Protein AF-A0A0J1F8Z7-F1 (afdb_monomer_lite)

Foldseek 3Di:
DDPPWPWPPWDDLVVQQKTWIWTCPDPFKIKIFMARVVQPCPVVDPVPRPQTQDIDIGTPVCVVVVVVLVSVLRPPDDAADLVFDKAWDDWDCVDVFKTWTWIDGVPWIKIWIQGQEVRDIWIWTADPPDDPVSRTGGDGPVRRVSVVVVLCPPPVSVVVVVVRHHDDDPPPPPPPDDDDDDD

Sequence (183 aa):
MGMTSVVADPMPLPAEGLVLVAYEEHPEAFQVKVYEEEDFGVGGDPGGNQQEIARYLVCREHLPQALSELREMYTGWAKVERTQPLKIIGIHNEDPFTLFIQFSLGERYFIYERGRGSRSETVREELFGRKHHLRLRFLNKEDEKYLIAALRFLPKAKKAIGFYPYAPAARSSGCQRPGTCGR

Radius of gyration: 21.15 Å; chains: 1; bounding box: 62×32×68 Å

Secondary structure (DSSP, 8-state):
------EEEEEEETTTTEEEEEEEEETTEEEEEEEETTTTTTTSSTTT-S--SEEEEEEGGGHHHHHHHHHHHHTT-----TTSPEEEEEEE--SSSEEEEEEEETTEEEEEEEETTT--EEEEEE-TTS-GGGSEEEPPHHHHHHHHHHHHHSHHHHHHHHHSPPPPP--------------

Structure (mmCIF, N/CA/C/O backbone):
data_AF-A0A0J1F8Z7-F1
#
_entry.id   AF-A0A0J1F8Z7-F1
#
loop_
_atom_site.group_PDB
_atom_site.id
_atom_site.type_symbol
_atom_site.label_atom_id
_atom_site.label_alt_id
_atom_site.label_comp_id
_atom_site.label_asym_id
_atom_site.label_entity_id
_atom_site.label_seq_id
_atom_site.pdbx_PDB_ins_code
_atom_site.Cartn_x
_atom_site.Cartn_y
_atom_site.Cartn_z
_atom_site.occupancy
_atom_site.B_iso_or_equiv
_atom_site.auth_seq_id
_atom_site.auth_comp_id
_atom_site.auth_asym_id
_atom_site.auth_atom_id
_atom_site.pdbx_PDB_model_num
ATOM 1 N N . MET A 1 1 ? 31.363 10.569 -16.341 1.00 37.31 1 MET A N 1
ATOM 2 C CA . MET A 1 1 ? 30.706 9.304 -16.726 1.00 37.31 1 MET A CA 1
ATOM 3 C C . MET A 1 1 ? 29.221 9.592 -16.785 1.00 37.31 1 MET A C 1
ATOM 5 O O . MET A 1 1 ? 28.605 9.736 -15.740 1.00 37.31 1 MET A O 1
ATOM 9 N N . GLY A 1 2 ? 28.700 9.855 -17.983 1.00 39.00 2 GLY A N 1
ATOM 10 C CA . GLY A 1 2 ? 27.282 10.143 -18.171 1.00 39.00 2 GLY A CA 1
ATOM 11 C C . GLY A 1 2 ? 26.503 8.838 -18.122 1.00 39.00 2 GLY A C 1
ATOM 12 O O . GLY A 1 2 ? 26.753 7.959 -18.941 1.00 39.00 2 GLY A O 1
ATOM 13 N N . MET A 1 3 ? 25.600 8.702 -17.153 1.00 39.66 3 MET A N 1
ATOM 14 C CA . MET A 1 3 ? 24.543 7.698 -17.215 1.00 39.66 3 MET A CA 1
ATOM 15 C C . MET A 1 3 ? 23.606 8.124 -18.346 1.00 39.66 3 MET A C 1
ATOM 17 O O . MET A 1 3 ? 22.755 8.991 -18.167 1.00 39.66 3 MET A O 1
ATOM 21 N N . THR A 1 4 ? 23.800 7.573 -19.541 1.00 42.16 4 THR A N 1
ATOM 22 C CA . THR A 1 4 ? 22.768 7.562 -20.579 1.00 42.16 4 THR A CA 1
ATOM 23 C C . THR A 1 4 ? 21.622 6.701 -20.064 1.00 42.16 4 THR A C 1
ATOM 25 O O . THR A 1 4 ? 21.599 5.494 -20.277 1.00 42.16 4 T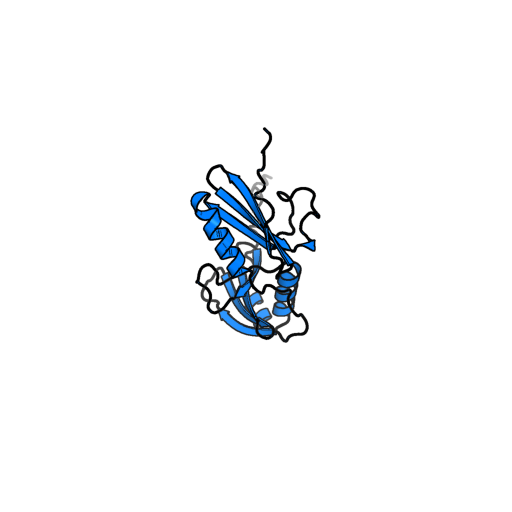HR A O 1
ATOM 28 N N . SER A 1 5 ? 20.721 7.327 -19.307 1.00 45.03 5 SER A N 1
ATOM 29 C CA . SER A 1 5 ? 19.453 6.740 -18.892 1.00 45.03 5 SER A CA 1
ATOM 30 C C . SER A 1 5 ? 18.599 6.585 -20.143 1.00 45.03 5 SER A C 1
ATOM 32 O O . SER A 1 5 ? 18.084 7.567 -20.679 1.00 45.03 5 SER A O 1
ATOM 34 N N . VAL A 1 6 ? 18.490 5.360 -20.653 1.00 47.44 6 VAL A N 1
ATOM 35 C CA . VAL A 1 6 ? 17.372 5.028 -21.529 1.00 47.44 6 VAL A CA 1
ATOM 36 C C . VAL A 1 6 ? 16.170 4.902 -20.604 1.00 47.44 6 VAL A C 1
ATOM 38 O O . VAL A 1 6 ? 15.988 3.897 -19.919 1.00 47.44 6 VAL A O 1
ATOM 41 N N . VAL A 1 7 ? 15.388 5.975 -20.538 1.00 52.84 7 VAL A N 1
ATOM 42 C CA . VAL A 1 7 ? 14.023 5.922 -20.029 1.00 52.84 7 VAL A CA 1
ATOM 43 C C . VAL A 1 7 ? 13.284 5.000 -20.992 1.00 52.84 7 VAL A C 1
ATOM 45 O O . VAL A 1 7 ? 13.162 5.328 -22.171 1.00 52.84 7 VAL A O 1
ATOM 48 N N . ALA A 1 8 ? 12.844 3.824 -20.540 1.00 57.53 8 ALA A N 1
ATOM 49 C CA . ALA A 1 8 ? 11.773 3.165 -21.275 1.00 57.53 8 ALA A CA 1
ATOM 50 C C . ALA A 1 8 ? 10.591 4.135 -21.227 1.00 57.53 8 ALA A C 1
ATOM 52 O O . ALA A 1 8 ? 10.260 4.598 -20.130 1.00 57.53 8 ALA A O 1
ATOM 53 N N . ASP A 1 9 ? 10.043 4.493 -22.394 1.00 63.44 9 ASP A N 1
ATOM 54 C CA . ASP A 1 9 ? 9.019 5.531 -22.516 1.00 63.44 9 ASP A CA 1
ATOM 55 C C . ASP A 1 9 ? 7.984 5.395 -21.390 1.00 63.44 9 ASP A C 1
ATOM 57 O O . ASP A 1 9 ? 7.487 4.280 -21.169 1.00 63.44 9 ASP A O 1
ATOM 61 N N . PRO A 1 10 ? 7.685 6.484 -20.648 1.00 67.75 10 PRO A N 1
ATOM 62 C CA . PRO A 1 10 ? 6.688 6.452 -19.591 1.00 67.75 10 PRO A CA 1
ATOM 63 C C . PRO A 1 10 ? 5.421 5.792 -20.117 1.00 67.75 10 PRO A C 1
ATOM 65 O O . PRO A 1 10 ? 4.862 6.217 -21.128 1.00 67.75 10 PRO A O 1
ATOM 68 N N . MET A 1 11 ? 4.997 4.722 -19.454 1.00 74.06 11 MET A N 1
ATOM 69 C CA . MET A 1 11 ? 3.817 3.974 -19.841 1.00 74.06 11 MET A CA 1
ATOM 70 C C . MET A 1 11 ? 2.648 4.505 -19.012 1.00 74.06 11 MET A C 1
ATOM 72 O O . MET A 1 11 ? 2.547 4.166 -17.826 1.00 74.06 11 MET A O 1
ATOM 76 N N . PRO A 1 12 ? 1.776 5.353 -19.587 1.00 74.06 12 PRO A N 1
ATOM 77 C CA . PRO A 1 12 ? 0.589 5.793 -18.880 1.00 74.06 12 PRO A CA 1
ATOM 78 C C . PRO A 1 12 ? -0.318 4.592 -18.596 1.00 74.06 12 PRO A C 1
ATOM 80 O O . PRO A 1 12 ? -0.458 3.678 -19.416 1.00 74.06 12 PRO A O 1
ATOM 83 N N . LEU A 1 13 ? -0.970 4.629 -17.439 1.00 75.06 13 LEU A N 1
ATOM 84 C CA . LEU A 1 13 ? -2.106 3.790 -17.073 1.00 75.06 13 LEU A CA 1
ATOM 85 C C . LEU A 1 13 ? -3.358 4.688 -17.124 1.00 75.06 13 LEU A C 1
ATOM 87 O O . LEU A 1 13 ? -3.793 5.214 -16.098 1.00 75.06 13 LEU A O 1
ATOM 91 N N . PRO A 1 14 ? -3.882 4.968 -18.337 1.00 55.72 14 PRO A N 1
ATOM 92 C CA . PRO A 1 14 ? -4.807 6.077 -18.585 1.00 55.72 14 PRO A CA 1
ATOM 93 C C . PRO A 1 14 ? -6.192 5.925 -17.940 1.00 55.72 14 PRO A C 1
ATOM 95 O O . PRO A 1 14 ? -6.984 6.859 -18.012 1.00 55.72 14 PRO A O 1
ATOM 98 N N . ALA A 1 15 ? -6.514 4.787 -17.317 1.00 60.06 15 ALA A N 1
ATOM 99 C CA . ALA A 1 15 ? -7.757 4.624 -16.562 1.00 60.06 15 ALA A CA 1
ATOM 100 C C . ALA A 1 15 ? -7.566 4.845 -15.049 1.00 60.06 15 ALA A C 1
ATOM 102 O O . ALA A 1 15 ? -8.544 4.893 -14.306 1.00 60.06 15 ALA A O 1
ATOM 103 N N . GLU A 1 16 ? -6.322 4.994 -14.596 1.00 75.50 16 GLU A N 1
ATOM 104 C CA . GLU A 1 16 ? -5.951 4.981 -13.184 1.00 75.50 16 GLU A CA 1
ATOM 105 C C . GLU A 1 16 ? -5.287 6.287 -12.724 1.00 75.50 16 GLU A C 1
ATOM 107 O O . GLU A 1 16 ? -5.055 6.453 -11.530 1.00 75.50 16 GLU A O 1
ATOM 112 N N . GLY A 1 17 ? -4.977 7.211 -13.644 1.00 83.25 17 GLY A N 1
ATOM 113 C CA . GLY A 1 17 ? -4.231 8.435 -13.323 1.00 83.25 17 GLY A CA 1
ATOM 114 C C . GLY A 1 17 ? -2.823 8.134 -12.806 1.00 83.25 17 GLY A C 1
ATOM 115 O O . GLY A 1 17 ? -2.296 8.862 -11.966 1.00 83.25 17 GLY A O 1
ATOM 116 N N . LEU A 1 18 ? -2.237 7.022 -13.264 1.00 89.31 18 LEU A N 1
ATOM 117 C CA . LEU A 1 18 ? -0.923 6.545 -12.848 1.00 89.31 18 LEU A CA 1
ATOM 118 C C . LEU A 1 18 ? 0.035 6.458 -14.035 1.00 89.31 18 LEU A C 1
ATOM 120 O O . LEU A 1 18 ? -0.365 6.209 -15.173 1.00 89.31 18 LEU A O 1
ATOM 124 N N . VAL A 1 19 ? 1.327 6.585 -13.748 1.00 89.00 19 VAL A N 1
ATOM 125 C CA . VAL A 1 19 ? 2.408 6.434 -14.725 1.00 89.00 19 VAL A CA 1
ATOM 126 C C . VAL A 1 19 ? 3.411 5.407 -14.213 1.00 89.00 19 VAL A C 1
ATOM 128 O O . VAL A 1 19 ? 3.919 5.514 -13.094 1.00 89.00 19 VAL A O 1
ATOM 131 N N . LEU A 1 20 ? 3.707 4.410 -15.048 1.00 89.00 20 LEU A N 1
ATOM 132 C CA . LEU A 1 20 ? 4.789 3.454 -14.826 1.00 89.00 20 LEU A CA 1
ATOM 133 C C . LEU A 1 20 ? 6.009 3.877 -15.632 1.00 89.00 20 LEU A C 1
ATOM 135 O O . LEU A 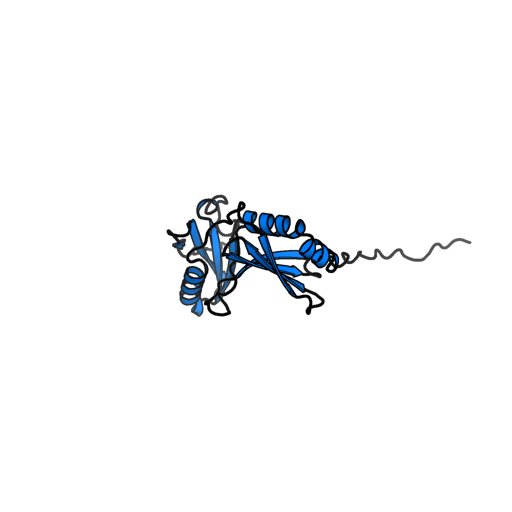1 20 ? 5.910 4.120 -16.833 1.00 89.00 20 LEU A O 1
ATOM 139 N N . VAL A 1 21 ? 7.174 3.911 -14.992 1.00 87.06 21 VAL A N 1
ATOM 140 C CA . VAL A 1 21 ? 8.428 4.213 -15.688 1.00 87.06 21 VAL A CA 1
ATOM 141 C C . VAL A 1 21 ? 9.501 3.226 -15.277 1.00 87.06 21 VAL A C 1
ATOM 143 O O . VAL A 1 21 ? 9.719 3.007 -14.085 1.00 87.06 21 VAL A O 1
ATOM 146 N N . ALA A 1 22 ? 10.167 2.635 -16.266 1.00 87.69 22 ALA A N 1
ATOM 147 C CA . ALA A 1 22 ? 11.296 1.743 -16.054 1.00 87.69 22 ALA A CA 1
ATOM 148 C C . ALA A 1 22 ? 12.606 2.448 -16.426 1.00 87.69 22 ALA A C 1
ATOM 150 O O . ALA A 1 22 ? 12.742 3.003 -17.517 1.00 87.69 22 ALA A O 1
ATOM 151 N N . TYR A 1 23 ? 13.573 2.388 -15.516 1.00 84.62 23 TYR A N 1
ATOM 152 C CA . TYR A 1 23 ? 14.920 2.925 -15.678 1.00 84.62 23 TYR A CA 1
ATOM 153 C C . TYR A 1 23 ? 15.915 1.783 -15.636 1.00 84.62 23 TYR A C 1
ATOM 155 O O . TYR A 1 23 ? 15.796 0.891 -14.796 1.00 84.62 23 TYR A O 1
ATOM 163 N N . GLU A 1 24 ? 16.919 1.821 -16.498 1.00 83.94 24 GLU A N 1
ATOM 164 C CA . GLU A 1 24 ? 18.055 0.916 -16.372 1.00 83.94 24 GLU A CA 1
ATOM 165 C C . GLU A 1 24 ? 18.904 1.355 -15.168 1.00 83.94 24 GLU A C 1
ATOM 167 O O . GLU A 1 24 ? 19.501 2.431 -15.175 1.00 83.94 24 GLU A O 1
ATOM 172 N N . GLU A 1 25 ? 18.912 0.550 -14.101 1.00 77.19 25 GLU A N 1
ATOM 173 C CA . GLU A 1 25 ? 19.713 0.821 -12.899 1.00 77.19 25 GLU A CA 1
ATOM 174 C C . GLU A 1 25 ? 21.110 0.210 -13.064 1.00 77.19 25 GLU A C 1
ATOM 176 O O . GLU A 1 25 ? 22.129 0.873 -12.851 1.00 77.19 25 GLU A O 1
ATOM 181 N N . HIS A 1 26 ? 21.155 -1.039 -13.536 1.00 81.62 26 HIS A N 1
ATOM 182 C CA . HIS A 1 26 ? 22.363 -1.809 -13.823 1.00 81.62 26 HIS A CA 1
ATOM 183 C C . HIS A 1 26 ? 22.156 -2.681 -15.076 1.00 81.62 26 HIS A C 1
ATOM 185 O O . HIS A 1 26 ? 21.011 -2.921 -15.458 1.00 81.62 26 HIS A O 1
ATOM 191 N N . PRO A 1 27 ? 23.223 -3.223 -15.701 1.00 83.69 27 PRO A N 1
ATOM 192 C CA . PRO A 1 27 ? 23.108 -3.997 -16.946 1.00 83.69 27 PRO A CA 1
ATOM 193 C C . PRO A 1 27 ? 22.116 -5.171 -16.899 1.00 83.69 27 PRO A C 1
ATOM 195 O O . PRO A 1 27 ? 21.570 -5.570 -17.930 1.00 83.69 27 PRO A O 1
ATOM 198 N N . GLU A 1 28 ? 21.870 -5.714 -15.707 1.00 88.19 28 GLU A N 1
ATOM 199 C CA . GLU A 1 28 ? 21.014 -6.881 -15.478 1.00 88.19 28 GLU A CA 1
ATOM 200 C C . GLU A 1 28 ? 19.654 -6.533 -14.854 1.00 88.19 28 GLU A C 1
ATOM 202 O O . GLU A 1 28 ? 18.800 -7.413 -14.729 1.00 88.19 28 GLU A O 1
ATOM 207 N N . ALA A 1 29 ? 19.418 -5.272 -14.473 1.00 88.75 29 ALA A N 1
ATOM 208 C CA . ALA A 1 29 ? 18.241 -4.897 -13.696 1.00 88.75 29 ALA A CA 1
ATOM 209 C C . ALA A 1 29 ? 17.678 -3.516 -14.050 1.00 88.75 29 ALA A C 1
ATOM 211 O O . ALA A 1 29 ? 18.393 -2.525 -14.211 1.00 88.75 29 ALA A O 1
ATOM 212 N N . PHE A 1 30 ? 16.352 -3.466 -14.089 1.00 89.88 30 PHE A N 1
ATOM 213 C CA . PHE A 1 30 ? 15.561 -2.258 -14.216 1.00 89.88 30 PHE A CA 1
ATOM 214 C C . PHE A 1 30 ? 14.943 -1.887 -12.878 1.00 89.88 30 PHE A C 1
ATOM 216 O O . PHE A 1 30 ? 14.422 -2.733 -12.150 1.00 89.88 30 PHE A O 1
ATOM 223 N N . GLN A 1 31 ? 14.921 -0.593 -12.605 1.00 90.88 31 GLN A N 1
ATOM 224 C CA . GLN A 1 31 ? 14.097 -0.013 -11.568 1.00 90.88 31 GLN A CA 1
ATOM 225 C C . GLN A 1 31 ? 12.777 0.432 -12.188 1.00 90.88 31 GLN A C 1
ATOM 227 O O . GLN A 1 31 ? 12.761 1.321 -13.035 1.00 90.88 31 GLN A O 1
ATOM 232 N N . VAL A 1 32 ? 11.665 -0.159 -11.765 1.00 90.50 32 VAL A N 1
ATOM 233 C CA . VAL A 1 32 ? 10.323 0.264 -12.177 1.00 90.50 32 VAL A CA 1
ATOM 234 C C . VAL A 1 32 ? 9.707 1.096 -11.062 1.00 90.50 32 VAL A C 1
ATOM 236 O O . VAL A 1 32 ? 9.624 0.648 -9.919 1.00 90.50 32 VAL A O 1
ATOM 239 N N . LYS A 1 33 ? 9.278 2.313 -11.381 1.00 90.56 33 LYS A N 1
ATOM 240 C CA . LYS A 1 33 ? 8.637 3.232 -10.439 1.00 90.56 33 LYS A CA 1
ATOM 241 C C . LYS A 1 33 ? 7.209 3.531 -10.872 1.00 90.56 33 LYS A C 1
ATOM 243 O O . LYS A 1 33 ? 6.915 3.569 -12.067 1.00 90.56 33 LYS A O 1
ATOM 248 N N . VAL A 1 34 ? 6.348 3.753 -9.887 1.00 91.31 34 VAL A N 1
ATOM 249 C CA . VAL A 1 34 ? 4.931 4.085 -10.072 1.00 91.31 34 VAL A CA 1
ATOM 250 C C . VAL A 1 34 ? 4.685 5.484 -9.532 1.00 91.31 34 VAL A C 1
ATOM 252 O O . VAL A 1 34 ? 5.085 5.775 -8.404 1.00 91.31 34 VAL A O 1
ATOM 255 N N . TYR A 1 35 ? 4.018 6.324 -10.310 1.00 89.94 35 TYR A N 1
ATOM 256 C CA . TYR A 1 35 ? 3.683 7.703 -9.959 1.00 89.94 35 TYR A CA 1
ATOM 257 C C . TYR A 1 35 ? 2.200 7.963 -10.168 1.00 89.94 35 TYR A C 1
ATOM 259 O O . TYR A 1 35 ? 1.586 7.323 -11.020 1.00 89.94 35 TYR A O 1
ATOM 267 N N . GLU A 1 36 ? 1.655 8.935 -9.442 1.00 89.69 36 GLU A N 1
ATOM 268 C CA . GLU A 1 36 ? 0.456 9.634 -9.904 1.00 89.69 36 GLU A CA 1
ATOM 269 C C . GLU A 1 36 ? 0.833 10.502 -11.110 1.00 89.69 36 GLU A C 1
ATOM 271 O O . GLU A 1 36 ? 1.933 11.053 -11.168 1.00 89.69 36 GLU A O 1
ATOM 276 N N . GLU A 1 37 ? -0.059 10.608 -12.089 1.00 86.25 37 GLU A N 1
ATOM 277 C CA . GLU A 1 37 ? 0.180 11.384 -13.310 1.00 86.25 37 GLU A CA 1
ATOM 278 C C . GLU A 1 37 ? 0.452 12.864 -13.005 1.00 86.25 37 GLU A C 1
ATOM 280 O O . GLU A 1 37 ? 1.318 13.470 -13.627 1.00 86.25 37 GLU A O 1
ATOM 285 N N . GLU A 1 38 ? -0.220 13.424 -11.996 1.00 84.94 38 GLU A N 1
ATOM 286 C CA . GLU A 1 38 ? -0.026 14.811 -11.552 1.00 84.94 38 GLU A CA 1
ATOM 287 C C . GLU A 1 38 ? 1.339 15.067 -10.895 1.00 84.94 38 GLU A C 1
ATOM 289 O O . GLU A 1 38 ? 1.885 16.165 -11.007 1.00 84.94 38 GLU A O 1
ATOM 294 N N . ASP A 1 39 ? 1.917 14.045 -10.263 1.00 81.00 39 ASP A N 1
ATOM 295 C CA . ASP A 1 39 ? 3.238 14.106 -9.632 1.00 81.00 39 ASP A CA 1
ATOM 296 C C . ASP A 1 39 ? 4.357 13.731 -10.621 1.00 81.00 39 ASP A C 1
ATOM 298 O O . ASP A 1 39 ? 5.554 13.912 -10.351 1.00 81.00 39 ASP A O 1
ATOM 302 N N . PHE A 1 40 ? 3.994 13.204 -11.793 1.00 75.75 40 PHE A N 1
ATOM 303 C CA . PHE A 1 40 ? 4.942 12.847 -12.833 1.00 75.75 40 PHE A CA 1
ATOM 304 C C . PHE A 1 40 ? 5.489 14.111 -13.521 1.00 75.75 40 PHE A C 1
ATOM 306 O O . PHE A 1 40 ? 4.768 14.873 -14.154 1.00 75.75 40 PHE A O 1
ATOM 313 N N . GLY A 1 41 ? 6.802 14.342 -13.411 1.00 65.38 41 GLY A N 1
ATOM 314 C CA . GLY A 1 41 ? 7.487 15.473 -14.059 1.00 65.38 41 GLY A CA 1
ATOM 315 C C . GLY A 1 41 ? 7.683 16.722 -13.191 1.00 65.38 41 GLY A C 1
ATOM 316 O O . GLY A 1 41 ? 8.443 17.607 -13.582 1.00 65.38 41 GLY A O 1
ATOM 317 N N . VAL A 1 42 ? 7.125 16.769 -11.975 1.00 60.22 42 VAL A N 1
ATOM 318 C CA . VAL A 1 42 ? 7.310 17.891 -11.024 1.00 60.22 42 VAL A CA 1
ATOM 319 C C . VAL A 1 42 ? 8.773 18.017 -10.536 1.00 60.22 42 VAL A C 1
ATOM 321 O O . VAL A 1 42 ? 9.189 19.063 -10.044 1.00 60.22 42 VAL A O 1
ATOM 324 N N . GLY A 1 43 ? 9.597 16.979 -10.733 1.00 52.06 43 GLY A N 1
ATOM 325 C CA . GLY A 1 43 ? 10.994 16.908 -10.282 1.00 52.06 43 GLY A CA 1
ATOM 326 C C . GLY A 1 43 ? 12.087 17.126 -11.338 1.00 52.06 43 GLY A C 1
ATOM 327 O O . GLY A 1 43 ? 13.257 16.988 -10.990 1.00 52.06 43 GLY A O 1
ATOM 328 N N . GLY A 1 44 ? 11.758 17.425 -12.603 1.00 52.88 44 GLY A N 1
ATOM 329 C CA . GLY A 1 44 ? 12.727 17.671 -13.695 1.00 52.88 44 GLY A CA 1
ATOM 330 C C . GLY A 1 44 ? 13.549 16.453 -14.165 1.00 52.88 44 GLY A C 1
ATOM 331 O O . GLY A 1 44 ? 13.848 16.350 -15.350 1.00 52.88 44 GLY A O 1
ATOM 332 N N . ASP A 1 45 ? 13.851 15.509 -13.269 1.00 61.09 45 ASP A N 1
ATOM 333 C CA . ASP A 1 45 ? 14.444 14.200 -13.551 1.00 61.09 45 ASP A CA 1
ATOM 334 C C . ASP A 1 45 ? 13.604 13.083 -12.890 1.00 61.09 45 ASP A C 1
ATOM 336 O O . ASP A 1 45 ? 13.463 13.046 -11.659 1.00 61.09 45 ASP A O 1
ATOM 340 N N . PRO A 1 46 ? 13.051 12.140 -13.670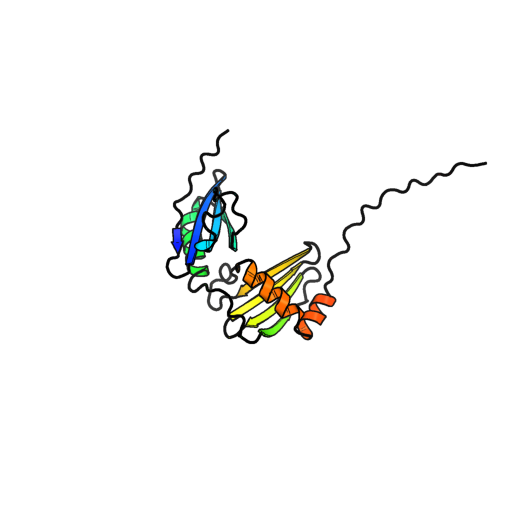 1.00 56.47 46 PRO A N 1
ATOM 341 C CA . PRO A 1 46 ? 12.312 10.999 -13.137 1.00 56.47 46 PRO A CA 1
ATOM 342 C C . PRO A 1 46 ? 13.168 10.062 -12.244 1.00 56.47 46 PRO A C 1
ATOM 344 O O . PRO A 1 46 ? 12.648 9.323 -11.396 1.00 56.47 46 PRO A O 1
ATOM 347 N N . GLY A 1 47 ? 14.501 10.126 -12.359 1.00 59.12 47 GLY A N 1
ATOM 348 C CA . GLY A 1 47 ? 15.437 9.426 -11.474 1.00 59.12 47 GLY A CA 1
ATOM 349 C C . GLY A 1 47 ? 15.391 9.911 -10.017 1.00 59.12 47 GLY A C 1
ATOM 350 O O . GLY A 1 47 ? 15.493 9.090 -9.100 1.00 59.12 47 GLY A O 1
ATOM 351 N N . GLY A 1 48 ? 15.158 11.210 -9.803 1.00 60.38 48 GLY A N 1
ATOM 352 C CA . GLY A 1 48 ? 15.194 11.875 -8.493 1.00 60.38 48 GLY A CA 1
ATOM 353 C C . GLY A 1 48 ? 13.834 12.239 -7.894 1.00 60.38 48 GLY A C 1
ATOM 354 O O . GLY A 1 48 ? 13.790 12.719 -6.760 1.00 60.38 48 GLY A O 1
ATOM 355 N N . ASN A 1 49 ? 12.731 12.020 -8.618 1.00 68.25 49 ASN A N 1
ATOM 356 C CA . ASN A 1 49 ? 11.398 12.323 -8.105 1.00 68.25 49 ASN A CA 1
ATOM 357 C C . ASN A 1 49 ? 11.069 11.423 -6.904 1.00 68.25 49 ASN A C 1
ATOM 359 O O . ASN A 1 49 ? 10.931 10.213 -7.077 1.00 68.25 49 ASN A O 1
ATOM 363 N N . GLN A 1 50 ? 10.953 12.044 -5.723 1.00 73.38 50 GLN A N 1
ATOM 364 C CA . GLN A 1 50 ? 10.632 11.403 -4.444 1.00 73.38 50 GLN A CA 1
ATOM 365 C C . GLN A 1 50 ? 9.124 11.212 -4.225 1.00 73.38 50 GLN A C 1
ATOM 367 O O . GLN A 1 50 ? 8.717 10.835 -3.126 1.00 73.38 50 GLN A O 1
ATOM 372 N N . GLN A 1 51 ? 8.274 11.548 -5.191 1.00 82.44 51 GLN A N 1
ATOM 373 C CA . GLN A 1 51 ? 6.826 11.347 -5.103 1.00 82.44 51 GLN A CA 1
ATOM 374 C C . GLN A 1 51 ? 6.381 10.001 -5.685 1.00 82.44 51 GLN A C 1
ATOM 376 O O . GLN A 1 51 ? 5.207 9.816 -5.984 1.00 82.44 51 GLN A O 1
ATOM 381 N N . GLU A 1 52 ? 7.286 9.027 -5.832 1.00 89.00 52 GLU A N 1
ATOM 382 C CA . GLU A 1 52 ? 6.865 7.693 -6.247 1.00 89.00 52 GLU A CA 1
ATOM 383 C C . GLU A 1 52 ? 5.928 7.056 -5.205 1.00 89.00 52 GLU A C 1
ATOM 385 O O . GLU A 1 52 ? 6.158 7.125 -3.991 1.00 89.00 52 GLU A O 1
ATOM 390 N N . ILE A 1 53 ? 4.879 6.405 -5.704 1.00 91.69 53 ILE A N 1
ATOM 391 C CA . ILE A 1 53 ? 3.984 5.531 -4.940 1.00 91.69 53 ILE A CA 1
ATOM 392 C C . ILE A 1 53 ? 4.730 4.251 -4.566 1.00 91.69 53 ILE A C 1
ATOM 394 O O . ILE A 1 53 ? 4.621 3.750 -3.449 1.00 91.69 53 ILE A O 1
ATOM 398 N N . ALA A 1 54 ? 5.473 3.695 -5.524 1.00 91.62 54 ALA A N 1
ATOM 399 C CA . ALA A 1 54 ? 6.192 2.446 -5.353 1.00 91.62 54 ALA A CA 1
ATOM 400 C C . ALA A 1 54 ? 7.426 2.368 -6.242 1.00 91.62 54 ALA A C 1
ATOM 402 O O . ALA A 1 54 ? 7.524 3.019 -7.285 1.00 91.62 54 ALA A O 1
ATOM 403 N N . ARG A 1 55 ? 8.350 1.508 -5.818 1.00 91.69 55 ARG A N 1
ATOM 404 C CA . ARG A 1 55 ? 9.593 1.196 -6.511 1.00 91.69 55 ARG A CA 1
ATOM 405 C C . ARG A 1 55 ? 9.820 -0.310 -6.481 1.00 91.69 55 ARG A C 1
ATOM 407 O O . ARG A 1 55 ? 9.753 -0.924 -5.418 1.00 91.69 55 ARG A O 1
ATOM 414 N N . TYR A 1 56 ? 10.138 -0.871 -7.637 1.00 91.38 56 TYR A N 1
ATOM 415 C CA . TYR A 1 56 ? 10.399 -2.289 -7.844 1.00 91.38 56 TYR A CA 1
ATOM 416 C C . TYR A 1 56 ? 11.740 -2.461 -8.549 1.00 91.38 56 TYR A C 1
ATOM 418 O O . TYR A 1 56 ? 12.053 -1.717 -9.474 1.00 91.38 56 TYR A O 1
ATOM 426 N N . LEU A 1 57 ? 12.518 -3.452 -8.121 1.00 92.31 57 LEU A N 1
ATOM 427 C CA . LEU A 1 57 ? 13.718 -3.887 -8.826 1.00 92.31 57 LEU A CA 1
ATOM 428 C C . LEU A 1 57 ? 13.374 -5.152 -9.612 1.00 92.31 57 LEU A C 1
ATOM 430 O O . LEU A 1 57 ? 12.855 -6.111 -9.040 1.00 92.31 57 LEU A O 1
ATOM 434 N N . VAL A 1 58 ? 13.628 -5.137 -10.915 1.00 91.12 58 VAL A N 1
ATOM 435 C CA . VAL A 1 58 ? 13.187 -6.172 -11.852 1.00 91.12 58 VAL A CA 1
ATOM 436 C C . VAL A 1 58 ? 14.359 -6.605 -12.720 1.00 91.12 58 VAL A C 1
ATOM 438 O O . VAL A 1 58 ? 15.021 -5.773 -13.332 1.00 91.12 58 VAL A O 1
ATOM 441 N N . CYS A 1 59 ? 14.606 -7.909 -12.824 1.00 91.44 59 CYS A N 1
ATOM 442 C CA . CYS A 1 59 ? 15.622 -8.436 -13.734 1.00 91.44 59 CYS A CA 1
ATOM 443 C C . CYS A 1 59 ? 15.275 -8.100 -15.195 1.00 91.44 59 CYS A C 1
ATOM 445 O O . CYS A 1 59 ? 14.116 -8.206 -15.599 1.00 91.44 59 CYS A O 1
ATOM 447 N N . ARG A 1 60 ? 16.278 -7.766 -16.014 1.00 88.94 60 ARG A N 1
ATOM 448 C CA . ARG A 1 60 ? 16.110 -7.374 -17.429 1.00 88.94 60 ARG A CA 1
ATOM 449 C C . ARG A 1 60 ? 15.289 -8.371 -18.243 1.00 88.94 60 ARG A C 1
ATOM 451 O O . ARG A 1 60 ? 14.413 -7.963 -18.998 1.00 88.94 60 ARG A O 1
ATOM 458 N N . GLU A 1 61 ? 15.535 -9.661 -18.056 1.00 91.88 61 GLU A N 1
ATOM 459 C CA . GLU A 1 61 ? 14.823 -10.737 -18.758 1.00 91.88 61 GLU A CA 1
ATOM 460 C C . GLU A 1 61 ? 13.334 -10.845 -18.370 1.00 91.88 61 GLU A C 1
ATOM 462 O O . GLU A 1 61 ? 12.521 -11.319 -19.160 1.00 91.88 61 GLU A O 1
ATOM 467 N N . HIS A 1 62 ? 12.957 -10.340 -17.191 1.00 91.31 62 HIS A N 1
ATOM 468 C CA . HIS A 1 62 ? 11.598 -10.404 -16.647 1.00 91.31 62 HIS A CA 1
ATOM 469 C C . HIS A 1 62 ? 10.831 -9.079 -16.781 1.00 91.31 62 HIS A C 1
ATOM 471 O O . HIS A 1 62 ? 9.673 -9.001 -16.368 1.00 91.31 62 HIS A O 1
ATOM 477 N N . LEU A 1 63 ? 11.437 -8.037 -17.367 1.00 89.88 63 LEU A N 1
ATOM 478 C CA . LEU A 1 63 ? 10.837 -6.704 -17.438 1.00 89.88 63 LEU A CA 1
ATOM 479 C C . LEU A 1 63 ? 9.448 -6.691 -18.104 1.00 89.88 63 LEU A C 1
ATOM 481 O O . LEU A 1 63 ? 8.530 -6.135 -17.500 1.00 89.88 63 LEU A O 1
ATOM 485 N N . PRO A 1 64 ? 9.223 -7.317 -19.280 1.00 90.69 64 PRO A N 1
ATOM 486 C CA . PRO A 1 64 ? 7.902 -7.294 -19.911 1.00 90.69 64 PRO A CA 1
ATOM 487 C C . PRO A 1 64 ? 6.813 -7.937 -19.042 1.00 90.69 64 PRO A C 1
ATOM 489 O O . PRO A 1 64 ? 5.705 -7.408 -18.937 1.00 90.69 64 PRO A O 1
ATOM 492 N N . GLN A 1 65 ? 7.137 -9.053 -18.381 1.00 92.00 65 GLN A N 1
ATOM 493 C CA . GLN A 1 65 ? 6.214 -9.731 -17.475 1.00 92.00 65 GLN A CA 1
ATOM 494 C C . GLN A 1 65 ? 5.917 -8.864 -16.249 1.00 92.00 65 GLN A C 1
ATOM 496 O O . GLN A 1 65 ? 4.750 -8.667 -15.915 1.00 92.00 65 GLN A O 1
ATOM 501 N N . ALA A 1 66 ? 6.947 -8.298 -15.619 1.00 90.56 66 ALA A N 1
ATOM 502 C CA . ALA A 1 66 ? 6.782 -7.452 -14.444 1.00 90.56 66 ALA A CA 1
ATOM 503 C C . ALA A 1 66 ? 5.937 -6.207 -14.744 1.00 90.56 66 ALA A C 1
ATOM 505 O O . ALA A 1 66 ? 5.072 -5.855 -13.950 1.00 90.56 66 ALA A O 1
ATOM 506 N N . LEU A 1 67 ? 6.124 -5.564 -15.903 1.00 90.44 67 LEU A N 1
ATOM 507 C CA . LEU A 1 67 ? 5.289 -4.428 -16.312 1.00 90.44 67 LEU A CA 1
ATOM 508 C C . LEU A 1 67 ? 3.818 -4.832 -16.477 1.00 90.44 67 LEU A C 1
ATOM 510 O O . LEU A 1 67 ? 2.929 -4.105 -16.031 1.00 90.44 67 LEU A O 1
ATOM 514 N N . SER A 1 68 ? 3.550 -6.005 -17.060 1.00 90.19 68 SER A N 1
ATOM 515 C CA . SER A 1 68 ? 2.187 -6.540 -17.168 1.00 90.19 68 SER A CA 1
ATOM 516 C C . SER A 1 68 ? 1.570 -6.821 -15.795 1.00 90.19 68 SER A C 1
ATOM 518 O O . SER A 1 68 ? 0.408 -6.493 -15.560 1.00 90.19 68 SER A O 1
ATOM 520 N N . GLU A 1 69 ? 2.336 -7.415 -14.884 1.00 91.75 69 GLU A N 1
ATOM 521 C CA . GLU A 1 69 ? 1.890 -7.736 -13.527 1.00 91.75 69 GLU A CA 1
ATOM 522 C C . GLU A 1 69 ? 1.644 -6.478 -12.684 1.00 91.75 69 GLU A C 1
ATOM 524 O O . GLU A 1 69 ? 0.648 -6.400 -11.966 1.00 91.75 69 GLU A O 1
ATOM 529 N N . LEU A 1 70 ? 2.502 -5.462 -12.808 1.00 91.25 70 LEU A N 1
ATOM 530 C CA . LEU A 1 70 ? 2.314 -4.164 -12.158 1.00 91.25 70 LEU A CA 1
ATOM 531 C C . LEU A 1 70 ? 1.075 -3.451 -12.698 1.00 91.25 70 LEU A C 1
ATOM 533 O O . LEU A 1 70 ? 0.280 -2.932 -11.917 1.00 91.25 70 LEU A O 1
ATOM 537 N N . ARG A 1 71 ? 0.844 -3.484 -14.012 1.00 89.44 71 ARG A N 1
ATOM 538 C CA . ARG A 1 71 ? -0.386 -2.947 -14.605 1.00 89.44 71 ARG A CA 1
ATOM 539 C C . ARG A 1 71 ? -1.631 -3.641 -14.055 1.00 89.44 71 ARG A C 1
ATOM 541 O O . ARG A 1 71 ? -2.599 -2.974 -13.691 1.00 89.44 71 ARG A O 1
ATOM 548 N N . GLU A 1 72 ? -1.605 -4.967 -13.962 1.00 89.31 72 GLU A N 1
ATOM 549 C CA . GLU A 1 72 ? -2.709 -5.733 -13.380 1.00 89.31 72 GLU A CA 1
ATOM 550 C C . GLU A 1 72 ? -2.920 -5.382 -11.898 1.00 89.31 72 GLU A C 1
ATOM 552 O O . GLU A 1 72 ? -4.053 -5.165 -11.466 1.00 89.31 72 GLU A O 1
ATOM 557 N N . MET A 1 73 ? -1.835 -5.276 -11.123 1.00 91.94 73 MET A N 1
ATOM 558 C CA . MET A 1 73 ? -1.877 -4.903 -9.708 1.00 91.94 73 MET A CA 1
ATOM 559 C C . MET A 1 73 ? -2.519 -3.527 -9.516 1.00 91.94 73 MET A C 1
ATOM 561 O O . MET A 1 73 ? -3.375 -3.359 -8.649 1.00 91.94 73 MET A O 1
ATOM 565 N N . TYR A 1 74 ? -2.141 -2.540 -10.328 1.00 91.19 74 TYR A N 1
ATOM 566 C CA . TYR A 1 74 ? -2.642 -1.169 -10.232 1.00 91.19 74 TYR A CA 1
ATOM 567 C C . TYR A 1 74 ? -3.978 -0.933 -10.947 1.00 91.19 74 TYR A C 1
ATOM 569 O O . TYR A 1 74 ? -4.545 0.144 -10.811 1.00 91.19 74 TYR A O 1
ATOM 577 N N . THR A 1 75 ? -4.551 -1.942 -11.608 1.00 88.56 75 THR A N 1
ATOM 578 C CA . THR A 1 75 ? -5.889 -1.831 -12.209 1.00 88.56 75 THR A CA 1
ATOM 579 C C . THR A 1 75 ? -6.929 -1.457 -11.147 1.00 88.56 75 THR A C 1
ATOM 581 O O . THR A 1 75 ? -6.961 -2.039 -10.055 1.00 88.56 75 THR A O 1
ATOM 584 N N . GLY A 1 76 ? -7.779 -0.473 -11.458 1.00 87.38 76 GLY A N 1
ATOM 585 C CA . GLY A 1 76 ? -8.800 0.028 -10.529 1.00 87.38 76 GLY A CA 1
ATOM 586 C C . GLY A 1 76 ? -8.220 0.721 -9.293 1.00 87.38 76 GLY A C 1
ATOM 587 O O . GLY A 1 76 ? -8.844 0.723 -8.231 1.00 87.38 76 GLY A O 1
ATOM 588 N N . TRP A 1 77 ? -6.993 1.239 -9.382 1.00 91.38 77 TRP A N 1
ATOM 589 C CA . TRP A 1 77 ? -6.437 2.094 -8.341 1.00 91.38 77 TRP A CA 1
ATOM 590 C C . TRP A 1 77 ? -7.236 3.393 -8.222 1.00 91.38 77 TRP A C 1
ATOM 592 O O . TRP A 1 77 ? -7.683 3.964 -9.212 1.00 91.38 77 TRP A O 1
ATOM 602 N N . ALA A 1 78 ? -7.423 3.838 -6.984 1.00 91.00 78 ALA A N 1
ATOM 603 C CA . ALA A 1 78 ? -8.061 5.103 -6.668 1.00 91.00 78 ALA A CA 1
ATOM 604 C C . ALA A 1 78 ? -7.579 5.612 -5.308 1.00 91.00 78 ALA A C 1
ATOM 606 O O . ALA A 1 78 ? -7.297 4.816 -4.394 1.00 91.00 78 ALA A O 1
ATOM 607 N N . LYS A 1 79 ? -7.579 6.941 -5.155 1.00 92.56 79 LYS A N 1
ATOM 608 C CA . LYS A 1 79 ? -7.371 7.603 -3.864 1.00 92.56 79 LYS A CA 1
ATOM 609 C C . LYS A 1 79 ? -8.388 7.126 -2.831 1.00 92.56 79 LYS A C 1
ATOM 611 O O . LYS A 1 79 ? -9.478 6.641 -3.148 1.00 92.56 79 LYS A O 1
ATOM 616 N N . VAL A 1 80 ? -8.005 7.217 -1.570 1.00 93.50 80 VAL A N 1
ATOM 617 C CA . VAL A 1 80 ? -8.838 6.787 -0.453 1.00 93.50 80 VAL A CA 1
ATOM 618 C C . VAL A 1 80 ? -10.018 7.742 -0.243 1.00 93.50 80 VAL A C 1
ATOM 620 O O . VAL A 1 80 ? -9.844 8.947 -0.064 1.00 93.50 80 VAL A O 1
ATOM 623 N N . GLU A 1 81 ? -11.234 7.193 -0.170 1.00 93.75 81 GLU A N 1
ATOM 624 C CA . GLU A 1 81 ? -12.424 7.960 0.198 1.00 93.75 81 GLU A CA 1
ATOM 625 C C . GLU A 1 81 ? -12.489 8.167 1.723 1.00 93.75 81 GLU A C 1
ATOM 627 O O . GLU A 1 81 ? -12.895 7.294 2.491 1.00 93.75 81 GLU A O 1
ATOM 632 N N . ARG A 1 82 ? -12.082 9.359 2.173 1.00 94.12 82 ARG A N 1
ATOM 633 C CA . ARG A 1 82 ? -11.898 9.706 3.599 1.00 94.12 82 ARG A CA 1
ATOM 634 C C . ARG A 1 82 ? -13.197 9.827 4.412 1.00 94.12 82 ARG A C 1
ATOM 636 O O . ARG A 1 82 ? -13.137 10.031 5.622 1.00 94.12 82 ARG A O 1
ATOM 643 N N . THR A 1 83 ? -14.357 9.760 3.763 1.00 93.19 83 THR A N 1
ATOM 644 C CA . THR A 1 83 ? -15.684 9.817 4.404 1.00 93.19 83 THR A CA 1
ATOM 645 C C . THR A 1 83 ? -16.158 8.445 4.883 1.00 93.19 83 THR A C 1
ATOM 647 O O . THR A 1 83 ? -17.060 8.365 5.717 1.00 93.19 83 THR A O 1
ATOM 650 N N . GLN A 1 84 ? -15.552 7.370 4.377 1.00 93.88 84 GLN A N 1
ATOM 651 C CA . GLN A 1 84 ? -15.928 6.004 4.713 1.00 93.88 84 GLN A CA 1
ATOM 652 C C . GLN A 1 84 ? -15.517 5.649 6.155 1.00 93.88 84 GLN A C 1
ATOM 654 O O . GLN A 1 84 ? -14.522 6.159 6.679 1.00 93.88 84 GLN A O 1
ATOM 659 N N . PRO A 1 85 ? -16.254 4.754 6.834 1.00 92.88 85 PRO A N 1
ATOM 660 C CA . PRO A 1 85 ? -15.898 4.315 8.175 1.00 92.88 85 PRO A CA 1
ATOM 661 C C . PRO A 1 85 ? -14.749 3.300 8.144 1.00 92.88 85 PRO A C 1
ATOM 663 O O . PRO A 1 85 ? -14.773 2.327 7.386 1.00 92.88 85 PRO A O 1
ATOM 666 N N . LEU A 1 86 ? -13.767 3.496 9.028 1.00 96.31 86 LEU A N 1
ATOM 667 C CA . LEU A 1 86 ? -12.641 2.579 9.201 1.00 96.31 86 LEU A CA 1
ATOM 668 C C . LEU A 1 86 ? -12.985 1.499 10.235 1.00 96.31 86 LEU A C 1
ATOM 670 O O . LEU A 1 86 ? -13.403 1.806 11.356 1.00 96.31 86 LEU A O 1
ATOM 674 N N . LYS A 1 87 ? -12.784 0.225 9.887 1.00 97.00 87 LYS A N 1
ATOM 675 C CA . LYS A 1 87 ? -13.096 -0.920 10.756 1.00 97.00 87 LYS A CA 1
ATOM 676 C C . LYS A 1 87 ? -11.901 -1.855 10.886 1.00 97.00 87 LYS A C 1
ATOM 678 O O . LYS A 1 87 ? -11.393 -2.366 9.900 1.00 97.00 87 LYS A O 1
ATOM 683 N N . ILE A 1 88 ? -11.492 -2.146 12.120 1.00 97.75 88 ILE A N 1
ATOM 684 C CA . ILE A 1 88 ? -10.467 -3.167 12.387 1.00 97.75 88 ILE A CA 1
ATOM 685 C C . ILE A 1 88 ? -11.064 -4.555 12.151 1.00 97.75 88 ILE A C 1
ATOM 687 O O . ILE A 1 88 ? -12.121 -4.880 12.697 1.00 97.75 88 ILE A O 1
ATOM 691 N N . ILE A 1 89 ? -10.349 -5.363 11.375 1.00 96.88 89 ILE A N 1
ATOM 692 C CA . ILE A 1 89 ? -10.680 -6.756 11.065 1.00 96.88 89 ILE A CA 1
ATOM 693 C C . ILE A 1 89 ? -9.871 -7.684 11.967 1.00 96.88 89 ILE A C 1
ATOM 695 O O . ILE A 1 89 ? -10.440 -8.547 12.630 1.00 96.88 89 ILE A O 1
ATOM 699 N N . GLY A 1 90 ? -8.557 -7.466 12.039 1.00 96.12 90 GLY A N 1
ATOM 700 C CA . GLY A 1 90 ? -7.638 -8.330 12.772 1.00 96.12 90 GLY A CA 1
ATOM 701 C C . GLY A 1 90 ? -6.402 -7.580 13.248 1.00 96.12 90 GLY A C 1
ATOM 702 O O . GLY A 1 90 ? -5.986 -6.591 12.650 1.00 96.12 90 GLY A O 1
ATOM 703 N N . ILE A 1 91 ? -5.828 -8.047 14.350 1.00 95.88 91 ILE A N 1
ATOM 704 C CA . ILE A 1 91 ? -4.548 -7.576 14.878 1.00 95.88 91 ILE A CA 1
ATOM 705 C C . ILE A 1 91 ? -3.701 -8.826 15.057 1.00 95.88 91 ILE A C 1
ATOM 707 O O . ILE A 1 91 ? -4.071 -9.694 15.844 1.00 95.88 91 ILE A O 1
ATOM 711 N N . HIS A 1 92 ? -2.599 -8.906 14.321 1.00 92.12 92 HIS A N 1
ATOM 712 C CA . HIS A 1 92 ? -1.710 -10.060 14.316 1.00 92.12 92 HIS A CA 1
ATOM 713 C C . HIS A 1 92 ? -0.387 -9.648 14.944 1.00 92.12 92 HIS A C 1
ATOM 715 O O . HIS A 1 92 ? 0.304 -8.748 14.462 1.00 92.12 92 HIS A O 1
ATOM 721 N N . ASN A 1 93 ? -0.084 -10.276 16.072 1.00 83.31 93 ASN A N 1
ATOM 722 C CA . ASN A 1 93 ? 1.009 -9.906 16.964 1.00 83.31 93 ASN A CA 1
ATOM 723 C C . ASN A 1 93 ? 1.902 -11.115 17.298 1.00 83.31 93 ASN A C 1
ATOM 725 O O . ASN A 1 93 ? 2.571 -11.135 18.328 1.00 83.31 93 ASN A O 1
ATOM 729 N N . GLU A 1 94 ? 1.876 -12.136 16.441 1.00 81.38 94 GLU A N 1
ATOM 730 C CA . GLU A 1 94 ? 2.663 -13.365 16.593 1.00 81.38 94 GLU A CA 1
ATOM 731 C C . GLU A 1 94 ? 4.162 -13.119 16.356 1.00 81.38 94 GLU A C 1
ATOM 733 O O . GLU A 1 94 ? 5.003 -13.795 16.946 1.00 81.38 94 GLU A O 1
ATOM 738 N N . ASP A 1 95 ? 4.505 -12.111 15.547 1.00 82.81 95 ASP A N 1
ATOM 739 C CA . ASP A 1 95 ? 5.881 -11.669 15.327 1.00 82.81 95 ASP A CA 1
ATOM 740 C C . ASP A 1 95 ? 6.305 -10.656 16.422 1.00 82.81 95 ASP A C 1
ATOM 742 O O . ASP A 1 95 ? 5.657 -9.618 16.612 1.00 82.81 95 ASP A O 1
ATOM 746 N N . PRO A 1 96 ? 7.401 -10.907 17.166 1.00 82.81 96 PRO A N 1
ATOM 747 C CA . PRO A 1 96 ? 7.908 -9.975 18.177 1.00 82.81 96 PRO A CA 1
ATOM 748 C C . PRO A 1 96 ? 8.535 -8.687 17.602 1.00 82.81 96 PRO A C 1
ATOM 750 O O . PRO A 1 96 ? 8.773 -7.729 18.352 1.00 82.81 96 PRO A O 1
ATOM 753 N N . PHE A 1 97 ? 8.832 -8.646 16.303 1.00 86.62 97 PHE A N 1
ATOM 754 C CA . PHE A 1 97 ? 9.473 -7.519 15.622 1.00 86.62 97 PHE A CA 1
ATOM 755 C C . PHE A 1 97 ? 8.514 -6.700 14.768 1.00 86.62 97 PHE A C 1
ATOM 757 O O . PHE A 1 97 ? 8.803 -5.523 14.520 1.00 86.62 97 PHE A O 1
ATOM 764 N N . THR A 1 98 ? 7.381 -7.279 14.380 1.00 90.56 98 THR A N 1
ATOM 765 C CA . THR A 1 98 ? 6.453 -6.661 13.436 1.00 90.56 98 THR A CA 1
ATOM 766 C C . THR A 1 98 ? 5.025 -6.747 13.947 1.00 90.56 98 THR A C 1
ATOM 768 O O . THR A 1 98 ? 4.530 -7.817 14.285 1.00 90.56 98 THR A O 1
ATOM 771 N N . LEU A 1 99 ? 4.343 -5.605 13.994 1.00 93.62 99 LEU A N 1
ATOM 772 C CA . LEU A 1 99 ? 2.908 -5.551 14.253 1.00 93.62 99 LEU A CA 1
ATOM 773 C C . LEU A 1 99 ? 2.168 -5.448 12.923 1.00 93.62 99 LEU A C 1
ATOM 775 O O . LEU A 1 99 ? 2.429 -4.518 12.158 1.00 93.62 99 LEU A O 1
ATOM 779 N N . PHE A 1 100 ? 1.193 -6.331 12.715 1.00 95.81 100 PHE A N 1
ATOM 780 C CA . PHE A 1 100 ? 0.264 -6.248 11.594 1.00 95.81 100 PHE A CA 1
ATOM 781 C C . PHE A 1 100 ? -1.150 -5.933 12.084 1.00 95.81 100 PHE A C 1
ATOM 783 O O . PHE A 1 100 ? -1.661 -6.557 13.017 1.00 95.81 100 PHE A O 1
ATOM 790 N N . ILE A 1 101 ? -1.816 -4.977 11.441 1.00 97.06 101 ILE A N 1
ATOM 791 C CA . ILE A 1 101 ? -3.234 -4.684 11.675 1.00 97.06 101 ILE A CA 1
ATOM 792 C C . ILE A 1 101 ? -3.955 -4.727 10.334 1.00 97.06 101 ILE A C 1
ATOM 794 O O . ILE A 1 101 ? -3.661 -3.937 9.442 1.00 97.06 101 ILE A O 1
ATOM 798 N N . GLN A 1 102 ? -4.924 -5.628 10.216 1.00 97.31 102 GLN A N 1
ATOM 799 C CA . GLN A 1 102 ? -5.850 -5.674 9.093 1.00 97.31 102 GLN A CA 1
ATOM 800 C C . GLN A 1 102 ? -7.077 -4.826 9.402 1.00 97.31 102 GLN A C 1
ATOM 802 O O . GLN A 1 102 ? -7.696 -4.957 10.467 1.00 97.31 102 GLN A O 1
ATOM 807 N N . PHE A 1 103 ? -7.454 -3.972 8.463 1.00 97.88 103 PHE A N 1
ATOM 808 C CA . PHE A 1 103 ? -8.620 -3.110 8.589 1.00 97.88 103 PHE A CA 1
ATOM 809 C C . PHE A 1 103 ? -9.259 -2.856 7.225 1.00 97.88 103 PHE A C 1
ATOM 811 O O . PHE A 1 103 ? -8.632 -3.060 6.190 1.00 97.88 103 PHE A O 1
ATOM 818 N N . SER A 1 104 ? -10.514 -2.423 7.226 1.00 97.38 104 SER A N 1
ATOM 819 C CA . SER A 1 104 ? -11.203 -1.953 6.030 1.00 97.38 104 SER A CA 1
ATOM 820 C C . SER A 1 104 ? -11.549 -0.478 6.127 1.00 97.38 104 SER A C 1
ATOM 822 O O . SER A 1 104 ? -11.666 0.083 7.222 1.00 97.38 104 SER A O 1
ATOM 824 N N . LEU A 1 105 ? -11.741 0.125 4.961 1.00 96.69 105 LEU A N 1
ATOM 825 C CA . LEU A 1 105 ? -12.336 1.437 4.779 1.00 96.69 105 LEU A CA 1
ATOM 826 C C . LEU A 1 105 ? -13.355 1.323 3.641 1.00 96.69 105 LEU A C 1
ATOM 828 O O . LEU A 1 105 ? -12.981 1.151 2.480 1.00 96.69 105 LEU A O 1
ATOM 832 N N . GLY A 1 106 ? -14.642 1.334 3.993 1.00 94.44 106 GLY A N 1
ATOM 833 C CA . GLY A 1 106 ? -15.696 0.914 3.069 1.00 94.44 106 GLY A CA 1
ATOM 834 C C . GLY A 1 106 ? -15.485 -0.541 2.629 1.00 94.44 106 GLY A C 1
ATOM 835 O O . GLY A 1 106 ? -15.337 -1.432 3.470 1.00 94.44 106 GLY A O 1
ATOM 836 N N . GLU A 1 107 ? -15.435 -0.769 1.318 1.00 93.19 107 GLU A N 1
ATOM 837 C CA . GLU A 1 107 ? -15.238 -2.091 0.699 1.00 93.19 107 GLU A CA 1
ATOM 838 C C . GLU A 1 107 ? -13.764 -2.444 0.447 1.00 93.19 107 GLU A C 1
ATOM 840 O O . GLU A 1 107 ? -13.454 -3.550 0.004 1.00 93.19 107 GLU A O 1
ATOM 845 N N . ARG A 1 108 ? -12.841 -1.516 0.725 1.00 95.12 108 ARG A N 1
ATOM 846 C CA . ARG A 1 108 ? -11.402 -1.704 0.513 1.00 95.12 108 ARG A CA 1
ATOM 847 C C . ARG A 1 108 ? -10.737 -2.193 1.787 1.00 95.12 108 ARG A C 1
ATOM 849 O O . ARG A 1 108 ? -11.130 -1.816 2.893 1.00 95.12 108 ARG A O 1
ATOM 856 N N . TYR A 1 109 ? -9.701 -3.003 1.626 1.00 96.88 109 TYR A N 1
ATOM 857 C CA . TYR A 1 109 ? -9.014 -3.672 2.721 1.00 96.88 109 TYR A CA 1
ATOM 858 C C . TYR A 1 109 ? -7.540 -3.315 2.727 1.00 96.88 109 TYR A C 1
ATOM 860 O O . TYR A 1 109 ? -6.925 -3.140 1.678 1.00 96.88 109 TYR A O 1
ATOM 868 N N . PHE A 1 110 ? -6.977 -3.217 3.922 1.00 97.62 110 PHE A N 1
ATOM 869 C CA . PHE A 1 110 ? -5.643 -2.688 4.126 1.00 97.62 110 PHE A CA 1
ATOM 870 C C . PHE A 1 110 ? -4.904 -3.464 5.205 1.00 97.62 110 PHE A C 1
ATOM 872 O O . PHE A 1 110 ? -5.490 -3.937 6.185 1.00 97.62 110 PHE A O 1
ATOM 879 N N . ILE A 1 111 ? -3.587 -3.525 5.038 1.00 97.12 111 ILE A N 1
ATOM 880 C CA . ILE A 1 111 ? -2.648 -4.027 6.030 1.00 97.12 111 ILE A CA 1
ATOM 881 C C . ILE A 1 111 ? -1.777 -2.861 6.470 1.00 97.12 111 ILE A C 1
ATOM 883 O O . ILE A 1 111 ? -1.026 -2.300 5.674 1.00 97.12 111 ILE A O 1
ATOM 887 N N . TYR A 1 112 ? -1.874 -2.519 7.748 1.00 97.44 112 TYR A N 1
ATOM 888 C CA . TYR A 1 112 ? -0.885 -1.704 8.434 1.00 97.44 112 TYR A CA 1
ATOM 889 C C . TYR A 1 112 ? 0.230 -2.604 8.952 1.00 97.44 112 TYR A C 1
ATOM 891 O O . TYR A 1 112 ? -0.040 -3.612 9.608 1.00 97.44 112 TYR A O 1
ATOM 899 N N . GLU A 1 113 ? 1.467 -2.203 8.699 1.00 95.44 113 GLU A N 1
ATOM 900 C CA . GLU A 1 113 ? 2.666 -2.874 9.178 1.00 95.44 113 GLU A CA 1
ATOM 901 C C . GLU A 1 113 ? 3.549 -1.881 9.928 1.00 95.44 113 GLU A C 1
ATOM 903 O O . GLU A 1 113 ? 3.828 -0.782 9.442 1.00 95.44 113 GLU A O 1
ATOM 908 N N . ARG A 1 114 ? 4.009 -2.276 11.116 1.00 93.44 114 ARG A N 1
ATOM 909 C CA . ARG A 1 114 ? 4.941 -1.496 11.933 1.00 93.44 114 ARG A CA 1
ATOM 910 C C . ARG A 1 114 ? 6.127 -2.351 12.335 1.00 93.44 114 ARG A C 1
ATOM 912 O O . ARG A 1 114 ? 5.979 -3.287 13.121 1.00 93.44 114 ARG A O 1
ATOM 919 N N . GLY A 1 115 ? 7.308 -1.959 11.871 1.00 89.62 115 GLY A N 1
ATOM 920 C CA . GLY A 1 115 ? 8.569 -2.586 12.248 1.00 89.62 115 GLY A CA 1
ATOM 921 C C . GLY A 1 115 ? 9.161 -1.957 13.508 1.00 89.62 115 GLY A C 1
ATOM 922 O O . GLY A 1 115 ? 9.421 -0.750 13.570 1.00 89.62 115 GLY A O 1
ATOM 923 N N . ARG A 1 116 ? 9.446 -2.775 14.523 1.00 82.50 116 ARG A N 1
ATOM 924 C CA . ARG A 1 116 ? 10.046 -2.322 15.788 1.00 82.50 116 ARG A CA 1
ATOM 925 C C . ARG A 1 116 ? 11.470 -1.786 15.609 1.00 82.50 116 ARG A C 1
ATOM 927 O O . ARG A 1 116 ? 11.836 -0.811 16.269 1.00 82.50 116 ARG A O 1
ATOM 934 N N . GLY A 1 117 ? 12.259 -2.425 14.740 1.00 80.69 117 GLY A N 1
ATOM 935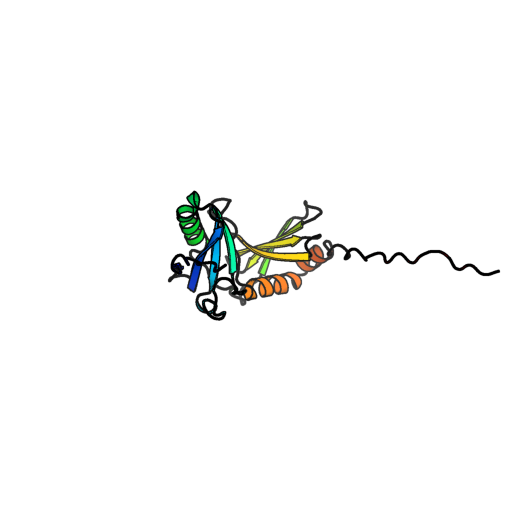 C CA . GLY A 1 117 ? 13.670 -2.097 14.492 1.00 80.69 117 GLY A CA 1
ATOM 936 C C . GLY A 1 117 ? 13.895 -1.031 13.417 1.00 80.69 117 GLY A C 1
ATOM 937 O O . GLY A 1 117 ? 14.771 -0.186 13.571 1.00 80.69 117 GLY A O 1
ATOM 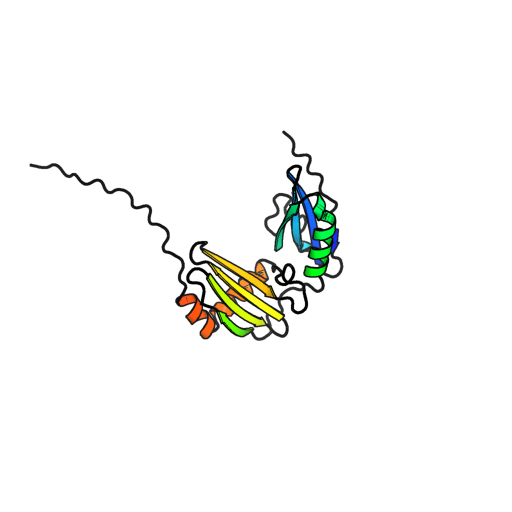938 N N . SER A 1 118 ? 13.079 -1.023 12.361 1.00 78.38 118 SER A N 1
ATOM 939 C CA . SER A 1 118 ? 13.230 -0.114 11.215 1.00 78.38 118 SER A CA 1
ATOM 940 C C . SER A 1 118 ? 12.654 1.283 11.449 1.00 78.38 118 SER A C 1
ATOM 942 O O . SER A 1 118 ? 12.874 2.176 10.638 1.00 78.38 118 SER A O 1
ATOM 944 N N . ARG A 1 119 ? 11.909 1.486 12.546 1.00 83.06 119 ARG A N 1
ATOM 945 C CA . ARG A 1 119 ? 11.164 2.729 12.818 1.00 83.06 119 ARG A CA 1
ATOM 946 C C . ARG A 1 119 ? 10.252 3.157 11.666 1.00 83.06 119 ARG A C 1
ATOM 948 O O . ARG A 1 119 ? 10.016 4.347 11.471 1.00 83.06 119 ARG A O 1
ATOM 955 N N . SER A 1 120 ? 9.763 2.176 10.914 1.00 88.62 120 SER A N 1
ATOM 956 C CA . SER A 1 120 ? 8.910 2.387 9.752 1.00 88.62 120 SER A CA 1
ATOM 957 C C . SER A 1 120 ? 7.495 1.901 10.033 1.00 88.62 120 SER A C 1
ATOM 959 O O . SER A 1 120 ? 7.272 0.945 10.784 1.00 88.62 120 SER A O 1
ATOM 961 N N . GLU A 1 121 ? 6.551 2.605 9.426 1.00 93.75 121 GLU A N 1
ATOM 962 C CA . GLU A 1 121 ? 5.138 2.269 9.384 1.00 93.75 121 GLU A CA 1
ATOM 963 C C . GLU A 1 121 ? 4.705 2.378 7.939 1.00 93.75 121 GLU A C 1
ATOM 965 O O . GLU A 1 121 ? 5.029 3.371 7.290 1.00 93.75 121 GLU A O 1
ATOM 970 N N . THR A 1 122 ? 3.989 1.370 7.461 1.00 95.44 122 THR A N 1
ATOM 971 C CA . THR A 1 122 ? 3.441 1.384 6.108 1.00 95.44 122 THR A CA 1
ATOM 972 C C . THR A 1 122 ? 2.003 0.902 6.102 1.00 95.44 122 THR A C 1
ATOM 974 O O . THR A 1 122 ? 1.578 0.162 6.998 1.00 95.44 122 THR A O 1
ATOM 977 N N . VAL A 1 123 ? 1.244 1.333 5.099 1.00 97.38 123 VAL A N 1
ATOM 978 C CA . VAL A 1 123 ? -0.091 0.806 4.804 1.00 97.38 123 VAL A CA 1
ATOM 979 C C . VAL A 1 123 ? -0.147 0.385 3.347 1.00 97.38 123 VAL A C 1
ATOM 981 O O . VAL A 1 123 ? 0.168 1.157 2.445 1.00 97.38 123 VAL A O 1
ATOM 984 N N . ARG A 1 124 ? -0.586 -0.851 3.119 1.00 96.94 124 ARG A N 1
ATOM 985 C CA . ARG A 1 124 ? -0.775 -1.419 1.782 1.00 96.94 124 ARG A CA 1
ATOM 986 C C . ARG A 1 124 ? -2.215 -1.863 1.607 1.00 96.94 124 ARG A C 1
ATOM 988 O O . ARG A 1 124 ? -2.826 -2.360 2.551 1.00 96.94 124 ARG A O 1
ATOM 995 N N . GLU A 1 125 ? -2.749 -1.684 0.409 1.00 97.06 125 GLU A N 1
ATOM 996 C CA . GLU A 1 125 ? -4.057 -2.214 0.037 1.00 97.06 125 GLU A CA 1
ATOM 997 C C . GLU A 1 125 ? -3.950 -3.708 -0.271 1.00 97.06 125 GLU A C 1
ATOM 999 O O . GLU A 1 125 ? -3.039 -4.139 -0.979 1.00 97.06 125 GLU A O 1
ATOM 1004 N N . GLU A 1 126 ? -4.888 -4.487 0.260 1.00 95.88 126 GLU A N 1
ATOM 1005 C CA . GLU A 1 126 ? -5.004 -5.923 0.038 1.00 95.88 126 GLU A CA 1
ATOM 1006 C C . GLU A 1 126 ? -6.020 -6.216 -1.076 1.00 95.88 126 GLU A C 1
ATOM 1008 O O . GLU A 1 126 ? -7.222 -5.987 -0.938 1.00 95.88 126 GLU A O 1
ATOM 1013 N N . LEU A 1 127 ? -5.517 -6.734 -2.198 1.00 92.88 127 LEU A N 1
ATOM 1014 C CA . LEU A 1 127 ? -6.269 -7.063 -3.404 1.00 92.88 127 LEU A CA 1
ATOM 1015 C C . LEU A 1 127 ? -6.696 -8.537 -3.374 1.00 92.88 127 LEU A C 1
ATOM 1017 O O . LEU A 1 127 ? -5.925 -9.442 -3.710 1.00 92.88 127 LEU A O 1
ATOM 1021 N N . PHE A 1 128 ? -7.941 -8.793 -2.974 1.00 85.75 128 PHE A N 1
ATOM 1022 C CA . PHE A 1 128 ? -8.494 -10.149 -2.947 1.00 85.75 128 PHE A CA 1
ATOM 1023 C C . PHE A 1 128 ? -8.632 -10.749 -4.349 1.00 85.75 128 PHE A C 1
ATOM 1025 O O . PHE A 1 128 ? -8.872 -10.052 -5.331 1.00 85.75 128 PHE A O 1
ATOM 1032 N N . GLY A 1 129 ? -8.470 -12.071 -4.439 1.00 82.56 129 GLY A N 1
ATOM 1033 C CA . GLY A 1 129 ? -8.558 -12.808 -5.704 1.00 82.56 129 GLY A CA 1
ATOM 1034 C C . GLY A 1 129 ? -7.337 -12.660 -6.620 1.00 82.56 129 GLY A C 1
ATOM 1035 O O . GLY A 1 129 ? -7.309 -13.269 -7.686 1.00 82.56 129 GLY A O 1
ATOM 1036 N N . ARG A 1 130 ? -6.315 -11.894 -6.215 1.00 85.25 130 ARG A N 1
ATOM 1037 C CA . ARG A 1 130 ? -5.049 -11.770 -6.951 1.00 85.25 130 ARG A CA 1
ATOM 1038 C C . ARG A 1 130 ? -4.031 -12.825 -6.521 1.00 85.25 130 ARG A C 1
ATOM 1040 O O . ARG A 1 130 ? -4.113 -13.404 -5.436 1.00 85.25 130 ARG A O 1
ATOM 1047 N N . LYS A 1 131 ? -3.036 -13.055 -7.384 1.00 82.69 131 LYS A N 1
ATOM 1048 C CA . LYS A 1 131 ? -1.876 -13.908 -7.081 1.00 82.69 131 LYS A CA 1
ATOM 1049 C C . LYS A 1 131 ? -1.162 -13.395 -5.826 1.00 82.69 131 LYS A C 1
ATOM 1051 O O . LYS A 1 131 ? -1.100 -12.191 -5.603 1.00 82.69 131 LYS A O 1
ATOM 1056 N N . HIS A 1 132 ? -0.554 -14.294 -5.049 1.00 79.69 132 HIS A N 1
ATOM 1057 C CA . HIS A 1 132 ? 0.082 -13.942 -3.771 1.00 79.69 132 HIS A CA 1
ATOM 1058 C C . HIS A 1 132 ? 1.107 -12.797 -3.886 1.00 79.69 132 HIS A C 1
ATOM 1060 O O . HIS A 1 132 ? 1.130 -11.909 -3.041 1.00 79.69 132 HIS A O 1
ATOM 1066 N N . HIS A 1 133 ? 1.923 -12.780 -4.943 1.00 78.25 133 HIS A N 1
ATOM 1067 C CA . HIS A 1 133 ? 2.928 -11.732 -5.164 1.00 78.25 133 HIS A CA 1
ATOM 1068 C C . HIS A 1 133 ? 2.338 -10.390 -5.642 1.00 78.25 133 HIS A C 1
ATOM 1070 O O . HIS A 1 133 ? 3.029 -9.382 -5.576 1.00 78.25 133 HIS A O 1
ATOM 1076 N N . LEU A 1 134 ? 1.067 -10.355 -6.066 1.00 83.88 134 LEU A N 1
ATOM 1077 C CA . LEU A 1 134 ? 0.343 -9.138 -6.472 1.00 83.88 134 LEU A CA 1
ATOM 1078 C C . LEU A 1 134 ? -0.755 -8.741 -5.484 1.00 83.88 134 LEU A C 1
ATOM 1080 O O . LEU A 1 134 ? -1.574 -7.873 -5.773 1.00 83.88 134 LEU A O 1
ATOM 1084 N N . ARG A 1 135 ? -0.808 -9.402 -4.324 1.00 90.56 135 ARG A N 1
ATOM 1085 C CA . ARG A 1 135 ? -1.891 -9.222 -3.356 1.00 90.56 135 ARG A CA 1
ATOM 1086 C C . ARG A 1 135 ? -1.816 -7.878 -2.640 1.00 90.56 135 ARG A C 1
ATOM 1088 O O . ARG A 1 135 ? -2.830 -7.418 -2.138 1.00 90.56 135 ARG A O 1
ATOM 1095 N N . LEU A 1 136 ? -0.634 -7.272 -2.552 1.00 93.88 136 LEU A N 1
ATOM 1096 C CA . LEU A 1 136 ? -0.421 -6.038 -1.806 1.00 93.88 136 LEU A CA 1
ATOM 1097 C C . LEU A 1 136 ? 0.049 -4.928 -2.732 1.00 93.88 136 LEU A C 1
ATOM 1099 O O . LEU A 1 136 ? 1.070 -5.069 -3.404 1.00 93.88 136 LEU A O 1
ATOM 1103 N N . ARG A 1 137 ? -0.676 -3.814 -2.711 1.00 93.75 137 ARG A N 1
ATOM 1104 C CA . ARG A 1 137 ? -0.391 -2.631 -3.520 1.00 93.75 137 ARG A CA 1
ATOM 1105 C C . ARG A 1 137 ? -0.105 -1.426 -2.630 1.00 93.75 137 ARG A C 1
ATOM 1107 O O . ARG A 1 137 ? -0.780 -1.225 -1.621 1.00 93.75 137 ARG A O 1
ATOM 1114 N N . PHE A 1 138 ? 0.893 -0.628 -3.004 1.00 94.69 138 PHE A N 1
ATOM 1115 C CA . PHE A 1 138 ? 1.223 0.612 -2.299 1.00 94.69 138 PHE A CA 1
ATOM 1116 C C . PHE A 1 138 ? 0.218 1.726 -2.602 1.00 94.69 138 PHE A C 1
ATOM 1118 O O . PHE A 1 138 ? -0.397 1.768 -3.671 1.00 94.69 138 PHE A O 1
ATOM 1125 N N . LEU A 1 139 ? 0.085 2.636 -1.644 1.00 94.62 139 LEU A N 1
ATOM 1126 C CA . LEU A 1 139 ? -0.737 3.835 -1.732 1.00 94.62 139 LEU A CA 1
ATOM 1127 C C . LEU A 1 139 ? 0.149 5.055 -1.972 1.00 94.62 139 LEU A C 1
ATOM 1129 O O . LEU A 1 139 ? 1.349 5.018 -1.698 1.00 94.62 139 LEU A O 1
ATOM 1133 N N . ASN A 1 140 ? -0.443 6.153 -2.439 1.00 92.56 140 ASN A N 1
ATOM 1134 C CA . ASN A 1 140 ? 0.258 7.428 -2.385 1.00 92.56 140 ASN A CA 1
ATOM 1135 C C . ASN A 1 140 ? 0.538 7.819 -0.921 1.00 92.56 140 ASN A C 1
ATOM 1137 O O . ASN A 1 140 ? -0.106 7.349 0.028 1.00 92.56 140 ASN A O 1
ATOM 1141 N N . LYS A 1 141 ? 1.513 8.710 -0.737 1.00 91.56 141 LYS A N 1
ATOM 1142 C CA . LYS A 1 141 ? 1.996 9.100 0.594 1.00 91.56 141 LYS A CA 1
ATOM 1143 C C . LYS A 1 141 ? 0.941 9.820 1.427 1.00 91.56 141 LYS A C 1
ATOM 1145 O O . LYS A 1 141 ? 1.017 9.781 2.655 1.00 91.56 141 LYS A O 1
ATOM 1150 N N . GLU A 1 142 ? 0.004 10.524 0.799 1.00 93.88 142 GLU A N 1
ATOM 1151 C CA . GLU A 1 142 ? -1.047 11.234 1.526 1.00 93.88 142 GLU A CA 1
ATOM 1152 C C . GLU A 1 142 ? -2.057 10.268 2.134 1.00 93.88 142 GLU A C 1
ATOM 1154 O O . GLU A 1 142 ? -2.377 10.375 3.319 1.00 93.88 142 GLU A O 1
ATOM 1159 N N . ASP A 1 143 ? -2.511 9.300 1.346 1.00 95.50 143 ASP A N 1
ATOM 1160 C CA . ASP A 1 143 ? -3.476 8.293 1.762 1.00 95.50 143 ASP A CA 1
ATOM 1161 C C . ASP A 1 143 ? -2.871 7.343 2.792 1.00 95.50 143 ASP A C 1
ATOM 1163 O O . ASP A 1 143 ? -3.509 7.057 3.805 1.00 95.50 143 ASP A O 1
ATOM 1167 N N . GLU A 1 144 ? -1.613 6.930 2.614 1.00 96.12 144 GLU A N 1
ATOM 1168 C CA . GLU A 1 144 ? -0.892 6.158 3.629 1.00 96.12 144 GLU A CA 1
ATOM 1169 C C . GLU A 1 144 ? -0.831 6.916 4.968 1.00 96.12 144 GLU A C 1
ATOM 1171 O O . GLU A 1 144 ? -1.218 6.380 6.012 1.00 96.12 144 GLU A O 1
ATOM 1176 N N . LYS A 1 145 ? -0.417 8.192 4.953 1.00 95.62 145 LYS A N 1
ATOM 1177 C CA . LYS A 1 145 ? -0.370 9.031 6.165 1.00 95.62 145 LYS A CA 1
ATOM 1178 C C . LYS A 1 145 ? -1.747 9.201 6.797 1.00 95.62 145 LYS A C 1
ATOM 1180 O O . LYS A 1 145 ? -1.865 9.108 8.022 1.00 95.62 145 LYS A O 1
ATOM 1185 N N . TYR A 1 146 ? -2.771 9.456 5.984 1.00 96.88 146 TYR A N 1
ATOM 1186 C CA . TYR A 1 146 ? -4.147 9.598 6.446 1.00 96.88 146 TYR A CA 1
ATOM 1187 C C . TYR A 1 146 ? -4.620 8.321 7.148 1.00 96.88 146 TYR A C 1
ATOM 1189 O O . TYR A 1 146 ? -5.093 8.394 8.283 1.00 96.88 146 TYR A O 1
ATOM 1197 N N . LEU A 1 147 ? -4.433 7.153 6.527 1.00 97.56 147 LEU A N 1
ATOM 1198 C CA . LEU A 1 147 ? -4.857 5.872 7.089 1.00 97.56 147 LEU A CA 1
ATOM 1199 C C . LEU A 1 147 ? -4.107 5.536 8.382 1.00 97.56 147 LEU A C 1
ATOM 1201 O O . LEU A 1 147 ? -4.740 5.126 9.355 1.00 97.56 147 LEU A O 1
ATOM 1205 N N . ILE A 1 148 ? -2.791 5.770 8.445 1.00 96.75 148 ILE A N 1
ATOM 1206 C CA . ILE A 1 148 ? -2.008 5.593 9.681 1.00 96.75 148 ILE A CA 1
ATOM 1207 C C . ILE A 1 148 ? -2.549 6.499 10.793 1.00 96.75 148 ILE A C 1
ATOM 1209 O O . ILE A 1 148 ? -2.723 6.054 11.933 1.00 96.75 148 ILE A O 1
ATOM 1213 N N . ALA A 1 149 ? -2.819 7.770 10.484 1.00 96.00 149 ALA A N 1
ATOM 1214 C CA . ALA A 1 149 ? -3.366 8.712 11.451 1.00 96.00 149 ALA A CA 1
ATOM 1215 C C . ALA A 1 149 ? -4.750 8.262 11.938 1.00 96.00 149 ALA A C 1
ATOM 1217 O O . ALA A 1 149 ? -4.950 8.133 13.146 1.00 96.00 149 ALA A O 1
ATOM 1218 N N . ALA A 1 150 ? -5.667 7.948 11.021 1.00 95.88 150 ALA A N 1
ATOM 1219 C CA . ALA A 1 150 ? -7.015 7.480 11.332 1.00 95.88 150 ALA A CA 1
ATOM 1220 C C . ALA A 1 150 ? -6.994 6.211 12.200 1.00 95.88 150 ALA A C 1
ATOM 1222 O O . ALA A 1 150 ? -7.684 6.136 13.220 1.00 95.88 150 ALA A O 1
ATOM 1223 N N . LEU A 1 151 ? -6.131 5.248 11.866 1.00 95.81 151 LEU A N 1
ATOM 1224 C CA . LEU A 1 151 ? -5.976 4.004 12.615 1.00 95.81 151 LEU A CA 1
ATOM 1225 C C . LEU A 1 151 ? -5.551 4.261 14.072 1.00 95.81 151 LEU A C 1
ATOM 1227 O O . LEU A 1 151 ? -6.068 3.627 14.990 1.00 95.81 151 LEU A O 1
ATOM 1231 N N . ARG A 1 152 ? -4.671 5.240 14.320 1.00 94.69 152 ARG A N 1
ATOM 1232 C CA . ARG A 1 152 ? -4.227 5.618 15.678 1.00 94.69 152 ARG A CA 1
ATOM 1233 C C . ARG A 1 152 ? -5.318 6.257 16.537 1.00 94.69 152 ARG A C 1
ATOM 1235 O O . ARG A 1 152 ? -5.168 6.291 17.761 1.00 94.69 152 ARG A O 1
ATOM 1242 N N . PHE A 1 153 ? -6.401 6.747 15.935 1.00 93.50 153 PHE A N 1
ATOM 1243 C CA . PHE A 1 153 ? -7.563 7.245 16.673 1.00 93.50 153 PHE A CA 1
ATOM 1244 C C . PHE A 1 153 ? -8.554 6.137 17.042 1.00 93.50 153 PHE A C 1
ATOM 1246 O O . PHE A 1 153 ? -9.383 6.342 17.929 1.00 93.50 153 PHE A O 1
ATOM 1253 N N . LEU A 1 154 ? -8.438 4.937 16.460 1.00 94.88 154 LEU A N 1
ATOM 1254 C CA . LEU A 1 154 ? -9.246 3.796 16.880 1.00 94.88 154 LEU A CA 1
ATOM 1255 C C . LEU A 1 154 ? -8.714 3.207 18.196 1.00 94.88 154 LEU A C 1
ATOM 1257 O O . LEU A 1 154 ? -7.560 2.773 18.244 1.00 94.88 154 LEU A O 1
ATOM 1261 N N . PRO A 1 155 ? -9.539 3.087 19.259 1.00 94.94 155 PRO A N 1
ATOM 1262 C CA . PRO A 1 155 ? -9.069 2.648 20.575 1.00 94.94 155 PRO A CA 1
ATOM 1263 C C . PRO A 1 155 ? -8.324 1.306 20.570 1.00 94.94 155 PRO A C 1
ATOM 1265 O O . PRO A 1 155 ? -7.296 1.162 21.232 1.00 94.94 155 PRO A O 1
ATOM 1268 N N . LYS A 1 156 ? -8.812 0.326 19.795 1.00 94.81 156 LYS A N 1
ATOM 1269 C CA . LYS A 1 156 ? -8.193 -1.006 19.695 1.00 94.81 156 LYS A CA 1
ATOM 1270 C C . LYS A 1 156 ? -6.817 -0.955 19.023 1.00 94.81 156 LYS A C 1
ATOM 1272 O O . LYS A 1 156 ? -5.869 -1.529 19.553 1.00 94.81 156 LYS A O 1
ATOM 1277 N N . ALA A 1 157 ? -6.690 -0.239 17.906 1.00 94.81 157 ALA A N 1
ATOM 1278 C CA . ALA A 1 157 ? -5.415 -0.109 17.208 1.00 94.81 157 ALA A CA 1
ATOM 1279 C C . ALA A 1 157 ? -4.427 0.762 17.989 1.00 94.81 157 ALA A C 1
ATOM 1281 O O . ALA A 1 157 ? -3.277 0.368 18.147 1.00 94.81 157 ALA A O 1
ATOM 1282 N N . LYS A 1 158 ? -4.877 1.877 18.581 1.00 94.56 158 LYS A N 1
ATOM 1283 C CA . LYS A 1 158 ? -4.060 2.707 19.483 1.00 94.56 158 LYS A CA 1
ATOM 1284 C C . LYS A 1 158 ? -3.421 1.874 20.591 1.00 94.56 158 LYS A C 1
ATOM 1286 O O . LYS A 1 158 ? -2.227 1.998 20.852 1.00 94.56 158 LYS A O 1
ATOM 1291 N N . LYS A 1 159 ? -4.219 1.009 21.226 1.00 93.56 159 LYS A N 1
ATOM 1292 C CA . LYS A 1 159 ? -3.746 0.095 22.267 1.00 93.56 159 LYS A CA 1
ATOM 1293 C C . LYS A 1 159 ? -2.698 -0.879 21.718 1.00 93.56 159 LYS A C 1
ATOM 1295 O O . LYS A 1 159 ? -1.638 -0.999 22.319 1.00 93.56 159 LYS A O 1
ATOM 1300 N N . ALA A 1 160 ? -2.959 -1.524 20.579 1.00 92.44 160 ALA A N 1
ATOM 1301 C CA . ALA A 1 160 ? -2.016 -2.461 19.961 1.00 92.44 160 ALA A CA 1
ATOM 1302 C C . ALA A 1 160 ? -0.688 -1.799 19.560 1.00 92.44 160 ALA A C 1
ATOM 1304 O O . ALA A 1 160 ? 0.375 -2.296 19.918 1.00 92.44 160 ALA A O 1
ATOM 1305 N N . ILE A 1 161 ? -0.742 -0.634 18.910 1.00 91.88 161 ILE A N 1
ATOM 1306 C CA . ILE A 1 161 ? 0.442 0.155 18.539 1.00 91.88 161 ILE A CA 1
ATOM 1307 C C . ILE A 1 161 ? 1.250 0.535 19.787 1.00 91.88 161 ILE A C 1
ATOM 1309 O O . ILE A 1 161 ? 2.477 0.466 19.772 1.00 91.88 161 ILE A O 1
ATOM 1313 N N . GLY A 1 162 ? 0.577 0.881 20.889 1.00 87.75 162 GLY A N 1
AT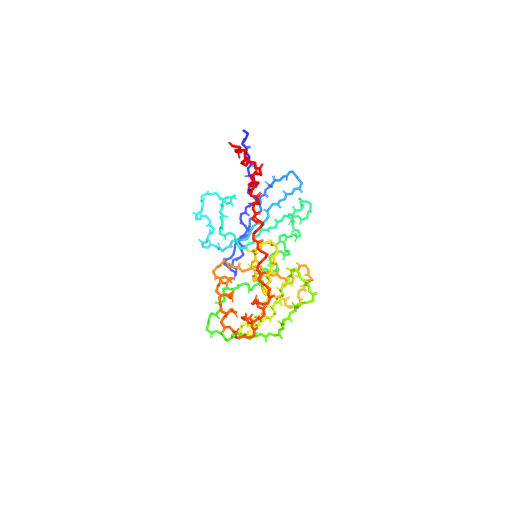OM 1314 C CA . GLY A 1 162 ? 1.225 1.193 22.164 1.00 87.75 162 GLY A CA 1
ATOM 1315 C C . GLY A 1 162 ? 2.030 0.033 22.764 1.00 87.75 162 GLY A C 1
ATOM 1316 O O . GLY A 1 162 ? 3.043 0.282 23.413 1.00 87.75 162 GLY A O 1
ATOM 1317 N N . PHE A 1 163 ? 1.633 -1.220 22.515 1.00 86.75 163 PHE A N 1
ATOM 1318 C CA . PHE A 1 163 ? 2.386 -2.407 22.946 1.00 86.75 163 PHE A CA 1
ATOM 1319 C C . PHE A 1 163 ? 3.599 -2.723 22.065 1.00 86.75 163 PHE A C 1
ATOM 1321 O O . PHE A 1 163 ? 4.461 -3.494 22.480 1.00 86.75 163 PHE A O 1
ATOM 1328 N N . TYR A 1 164 ? 3.702 -2.091 20.894 1.00 84.25 164 TYR A N 1
ATOM 1329 C CA . TYR A 1 164 ? 4.817 -2.233 19.958 1.00 84.25 164 TYR A CA 1
ATOM 1330 C C . TYR A 1 164 ? 5.572 -0.901 19.797 1.00 84.25 164 TYR A C 1
ATOM 1332 O O . TYR A 1 164 ? 5.634 -0.330 18.697 1.00 84.25 164 TYR A O 1
ATOM 1340 N N . PRO A 1 165 ? 6.162 -0.358 20.884 1.00 81.50 165 PRO A N 1
ATOM 1341 C CA . PRO A 1 165 ? 6.962 0.850 20.787 1.00 81.50 165 PRO A CA 1
ATOM 1342 C C . PRO A 1 165 ? 8.204 0.580 19.941 1.00 81.50 165 PRO A C 1
ATOM 1344 O O . PRO A 1 165 ? 8.727 -0.537 19.901 1.00 81.50 165 PRO A O 1
ATOM 1347 N N . TYR A 1 166 ? 8.713 1.625 19.290 1.00 82.56 166 TYR A N 1
ATOM 1348 C CA . TYR A 1 166 ? 9.990 1.518 18.596 1.00 82.56 166 TYR A CA 1
ATOM 1349 C C . TYR A 1 166 ? 11.091 1.105 19.562 1.00 82.56 166 TYR A C 1
ATOM 1351 O O . TYR A 1 166 ? 11.087 1.511 20.729 1.00 82.56 166 TYR A O 1
ATOM 1359 N N . ALA A 1 167 ? 12.056 0.329 19.065 1.00 76.44 167 ALA A N 1
ATOM 1360 C CA . ALA A 1 167 ? 13.261 0.089 19.833 1.00 76.44 167 ALA A CA 1
ATOM 1361 C C . ALA A 1 167 ? 13.869 1.451 20.236 1.00 76.44 167 ALA A C 1
ATOM 1363 O O . ALA A 1 167 ? 13.918 2.384 19.407 1.00 76.44 167 ALA A O 1
ATOM 1364 N N . PRO A 1 168 ? 14.296 1.608 21.506 1.00 72.06 168 PRO A N 1
ATOM 1365 C CA . PRO A 1 168 ? 15.062 2.780 21.888 1.00 72.06 168 PRO A CA 1
ATOM 1366 C C . PRO A 1 168 ? 16.220 2.894 20.902 1.00 72.06 168 PRO A C 1
ATOM 1368 O O . PRO A 1 168 ? 16.841 1.890 20.553 1.00 72.06 168 PRO A O 1
ATOM 1371 N N . ALA A 1 169 ? 16.459 4.105 20.391 1.00 64.38 169 ALA A N 1
ATOM 1372 C CA . ALA A 1 169 ? 17.627 4.324 19.547 1.00 64.38 169 ALA A CA 1
ATOM 1373 C C . ALA A 1 169 ? 18.807 3.841 20.375 1.00 64.38 169 ALA A C 1
ATOM 1375 O O . ALA A 1 169 ? 18.857 4.182 21.562 1.00 64.38 169 ALA A O 1
ATOM 1376 N N . ALA A 1 170 ? 19.690 3.029 19.790 1.00 57.69 170 ALA A N 1
ATOM 1377 C CA . ALA A 1 170 ? 20.940 2.689 20.439 1.00 57.69 170 ALA A CA 1
ATOM 1378 C C . ALA A 1 170 ? 21.552 4.019 20.876 1.00 57.69 170 ALA A C 1
ATOM 1380 O O . ALA A 1 170 ? 21.960 4.832 20.046 1.00 57.69 170 ALA A O 1
ATOM 1381 N N . ARG A 1 171 ? 21.495 4.304 22.182 1.00 50.00 171 ARG A N 1
ATOM 1382 C CA . ARG A 1 171 ? 22.238 5.415 22.744 1.00 50.00 171 ARG A CA 1
ATOM 1383 C C . ARG A 1 171 ? 23.659 5.042 22.392 1.00 50.00 171 ARG A C 1
ATOM 1385 O O . ARG A 1 171 ? 24.129 4.007 22.856 1.00 50.00 171 ARG A O 1
ATOM 1392 N N . SER A 1 172 ? 24.304 5.822 21.533 1.00 48.16 172 SER A N 1
ATOM 1393 C CA . SER A 1 172 ? 25.753 5.822 21.463 1.00 48.16 172 SER A CA 1
ATOM 1394 C C . SER A 1 172 ? 26.201 6.052 22.898 1.00 48.16 172 SER A C 1
ATOM 1396 O O . SER A 1 172 ? 26.099 7.166 23.417 1.00 48.16 172 SER A O 1
ATOM 1398 N N . SER A 1 173 ? 26.547 4.973 23.593 1.00 49.62 173 SER A N 1
ATOM 1399 C CA . SER A 1 173 ? 27.158 5.016 24.901 1.00 49.62 173 SER A CA 1
ATOM 1400 C C . SER A 1 173 ? 28.494 5.687 24.657 1.00 49.62 173 SER A C 1
ATOM 1402 O O . SER A 1 173 ? 29.473 5.036 24.300 1.00 49.62 173 SER A O 1
ATOM 1404 N N . GLY A 1 174 ? 28.501 7.017 24.742 1.00 43.00 174 GLY A N 1
ATOM 1405 C CA . GLY A 1 174 ? 29.725 7.769 24.877 1.00 43.00 174 GLY A CA 1
ATOM 1406 C C . GLY A 1 174 ? 30.442 7.150 26.060 1.00 43.00 174 GLY A C 1
ATOM 1407 O O . GLY A 1 174 ? 29.923 7.180 27.176 1.00 43.00 174 GLY A O 1
ATOM 1408 N N . CYS A 1 175 ? 31.579 6.517 25.786 1.00 41.59 175 CYS A N 1
ATOM 1409 C CA . CYS A 1 175 ? 32.554 6.139 26.788 1.00 41.59 175 CYS A CA 1
ATOM 1410 C C . CYS A 1 175 ? 32.844 7.375 27.644 1.00 41.59 175 CYS A C 1
ATOM 1412 O O . CYS A 1 175 ? 33.690 8.196 27.293 1.00 41.59 175 CYS A O 1
ATOM 1414 N N . GLN A 1 176 ? 32.149 7.522 28.770 1.00 46.44 176 GLN A N 1
ATOM 1415 C CA . GLN A 1 176 ? 32.671 8.306 29.872 1.00 46.44 176 GLN A CA 1
ATOM 1416 C C . GLN A 1 176 ? 33.827 7.481 30.428 1.00 46.44 176 GLN A C 1
ATOM 1418 O O . GLN A 1 176 ? 33.636 6.436 31.046 1.00 46.44 176 GLN A O 1
ATOM 1423 N N . ARG A 1 177 ? 35.044 7.907 30.080 1.00 47.47 177 ARG A N 1
ATOM 1424 C CA . ARG A 1 177 ? 36.290 7.357 30.614 1.00 47.47 177 ARG A CA 1
ATOM 1425 C C . ARG A 1 177 ? 36.238 7.377 32.149 1.00 47.47 177 ARG A C 1
ATOM 1427 O O . ARG A 1 177 ? 35.910 8.424 32.706 1.00 47.47 177 ARG A O 1
ATOM 1434 N N . PRO A 1 178 ? 36.624 6.295 32.840 1.00 47.34 178 PRO A N 1
ATOM 1435 C CA . PRO A 1 178 ? 36.917 6.360 34.261 1.00 47.34 178 PRO A CA 1
ATOM 1436 C C . PRO A 1 178 ? 38.331 6.928 34.453 1.00 47.34 178 PRO A C 1
ATOM 1438 O O . PRO A 1 178 ? 39.263 6.505 33.768 1.00 47.34 178 PRO A O 1
ATOM 1441 N N . GLY A 1 179 ? 38.505 7.871 35.381 1.00 42.25 179 GLY A N 1
ATOM 1442 C CA . GLY A 1 179 ? 39.840 8.274 35.831 1.00 42.25 179 GLY A CA 1
ATOM 1443 C C . GLY A 1 179 ? 39.971 9.730 36.261 1.00 42.25 179 GLY A C 1
ATOM 1444 O O . GLY A 1 179 ? 40.665 10.501 35.608 1.00 42.25 179 GLY A O 1
ATOM 1445 N N . THR A 1 180 ? 39.368 10.107 37.387 1.00 44.44 180 THR A N 1
ATOM 1446 C CA . THR A 1 180 ? 39.911 11.200 38.202 1.00 44.44 180 THR A CA 1
ATOM 1447 C C . THR A 1 180 ? 41.038 10.630 39.060 1.00 44.44 180 THR A C 1
ATOM 1449 O O . THR A 1 180 ? 40.784 9.926 40.036 1.00 44.44 180 THR A O 1
ATOM 1452 N N . CYS A 1 181 ? 42.285 10.915 38.681 1.00 40.19 181 CYS A N 1
ATOM 1453 C CA . CYS A 1 181 ? 43.416 10.898 39.605 1.00 40.19 181 CYS A CA 1
ATOM 1454 C C . CYS A 1 181 ? 43.343 12.156 40.479 1.00 40.19 181 CYS A C 1
ATOM 1456 O O . CYS A 1 181 ? 43.202 13.257 39.951 1.00 40.19 181 CYS A O 1
ATOM 1458 N N . GLY A 1 182 ? 43.478 11.993 41.791 1.00 42.94 182 GLY A N 1
ATOM 1459 C CA . GLY A 1 182 ? 43.647 13.093 42.735 1.00 42.94 182 GLY A CA 1
ATOM 1460 C C . GLY A 1 182 ? 43.934 12.549 44.129 1.00 42.94 182 GLY A C 1
ATOM 1461 O O . GLY A 1 182 ? 43.012 12.124 44.820 1.00 42.94 182 GLY A O 1
ATOM 1462 N N . ARG A 1 183 ? 45.221 12.502 44.482 1.00 41.91 183 ARG A N 1
ATOM 1463 C CA . ARG A 1 183 ? 45.673 12.661 45.868 1.00 41.91 183 ARG A CA 1
ATOM 1464 C C . ARG A 1 183 ? 45.733 14.149 46.173 1.00 41.91 183 ARG A C 1
ATOM 1466 O O . ARG A 1 183 ? 46.038 14.898 45.217 1.00 41.91 183 ARG A O 1
#

pLDDT: mean 82.36, std 16.75, range [37.31, 97.88]